Protein AF-A0A349HBA1-F1 (afdb_monomer_lite)

Secondary structure (DSSP, 8-state):
--S-B--SSS--EEEE-TTS-EEEEEE-GGGHHHHEEEEEETTEEEEEEEEGGGHHHH-----SHHHHHHH-SB-SSHHHHHHHHHHHHTTTTSPP--TTHHHHHHHHHHHHHHHHHHHHHT-GGGG-S------S---S---------

Foldseek 3Di:
DQPQAQDQFDWADWDADQFLHTPDGRHDVVCVVVQKDWDDDPVDPDTQIFGPVLDSPRGGDDAAQLRSLSRGPAYPQDVLRVLSVVLVVVVVNGRDDDPCCNVSSVVSVVVSVVRVVVVVVVDCCVVDPPDDDDDPDDDPDDDGDGRDD

Structure (mmCIF, N/CA/C/O backbone):
data_AF-A0A349HBA1-F1
#
_entry.id   AF-A0A349HBA1-F1
#
loop_
_atom_site.group_PDB
_atom_site.id
_atom_site.type_symbol
_atom_site.label_atom_id
_atom_site.label_alt_id
_atom_site.label_comp_id
_atom_site.label_asym_id
_atom_site.label_entity_id
_atom_site.label_seq_id
_atom_site.pdbx_PDB_ins_code
_atom_site.Cartn_x
_atom_site.Cartn_y
_atom_site.Cartn_z
_atom_site.occupancy
_atom_site.B_iso_or_equiv
_atom_site.auth_seq_id
_atom_site.auth_comp_id
_atom_site.auth_asym_id
_atom_site.auth_atom_id
_atom_site.pdbx_PDB_model_num
ATOM 1 N N . ARG A 1 1 ? 7.721 -8.511 -1.717 1.00 65.50 1 ARG A N 1
ATOM 2 C CA . ARG A 1 1 ? 8.862 -9.141 -0.987 1.00 65.50 1 ARG A CA 1
ATOM 3 C C . ARG A 1 1 ? 8.425 -9.551 0.431 1.00 65.50 1 ARG A C 1
ATOM 5 O O . ARG A 1 1 ? 7.335 -9.156 0.830 1.00 65.50 1 ARG A O 1
ATOM 12 N N . ALA A 1 2 ? 9.185 -10.394 1.145 1.00 78.62 2 ALA A N 1
ATOM 13 C CA . ALA A 1 2 ? 8.826 -10.921 2.482 1.00 78.62 2 ALA A CA 1
ATOM 14 C C . ALA A 1 2 ? 9.665 -10.322 3.634 1.00 78.62 2 ALA A C 1
ATOM 16 O O . ALA A 1 2 ? 9.675 -10.843 4.741 1.00 78.62 2 ALA A O 1
ATOM 17 N N . ASP A 1 3 ? 10.422 -9.267 3.343 1.00 91.50 3 ASP A N 1
ATOM 18 C CA . ASP A 1 3 ? 11.406 -8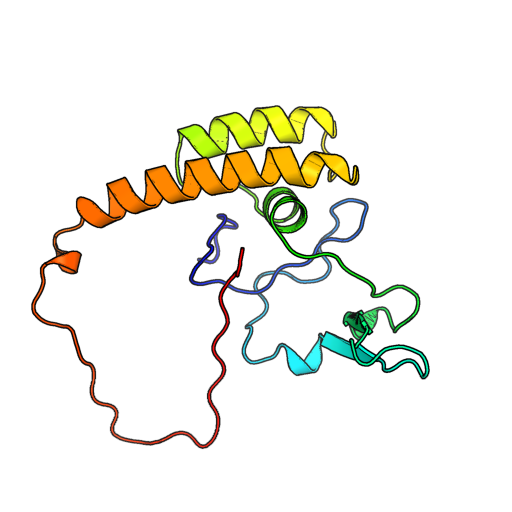.629 4.222 1.00 91.50 3 ASP A CA 1
ATOM 19 C C . ASP A 1 3 ? 10.873 -7.373 4.929 1.00 91.50 3 ASP A C 1
ATOM 21 O O . ASP A 1 3 ? 11.597 -6.773 5.714 1.00 91.50 3 ASP A O 1
ATOM 25 N N . GLY A 1 4 ? 9.623 -6.977 4.668 1.00 93.19 4 GLY A N 1
ATOM 26 C CA . GLY A 1 4 ? 9.005 -5.795 5.274 1.00 93.19 4 GLY A CA 1
ATOM 27 C C . GLY A 1 4 ? 9.295 -4.472 4.559 1.00 93.19 4 GLY A C 1
ATOM 28 O O . GLY A 1 4 ? 8.873 -3.420 5.047 1.00 93.19 4 GLY A O 1
ATOM 29 N N . ALA A 1 5 ? 9.974 -4.507 3.406 1.00 96.38 5 ALA A N 1
ATOM 30 C CA . ALA A 1 5 ? 10.190 -3.326 2.577 1.00 96.38 5 ALA A CA 1
ATOM 31 C C . ALA A 1 5 ? 8.860 -2.731 2.087 1.00 96.38 5 ALA A C 1
ATOM 33 O O . ALA A 1 5 ? 7.939 -3.470 1.724 1.00 96.38 5 ALA A O 1
ATOM 34 N N . LEU A 1 6 ? 8.782 -1.400 2.005 1.00 97.12 6 LEU A N 1
ATOM 35 C CA . LEU A 1 6 ? 7.731 -0.733 1.241 1.00 97.12 6 LEU A CA 1
ATOM 36 C C . LEU A 1 6 ? 7.814 -1.180 -0.226 1.00 97.12 6 LEU A C 1
ATOM 38 O O . LEU A 1 6 ? 8.854 -1.036 -0.866 1.00 97.12 6 LEU A O 1
ATOM 42 N N . ASP A 1 7 ? 6.711 -1.707 -0.749 1.00 95.81 7 ASP A N 1
ATOM 43 C CA . ASP A 1 7 ? 6.585 -2.118 -2.144 1.00 95.81 7 ASP A CA 1
ATOM 44 C C . ASP A 1 7 ? 5.204 -1.700 -2.653 1.00 95.81 7 ASP A C 1
ATOM 46 O O . ASP A 1 7 ? 4.178 -2.164 -2.152 1.00 95.81 7 ASP A O 1
ATOM 50 N N . LEU A 1 8 ? 5.184 -0.781 -3.621 1.00 96.69 8 LEU A N 1
ATOM 51 C CA . LEU A 1 8 ? 3.943 -0.249 -4.186 1.00 96.69 8 LEU A CA 1
ATOM 52 C C . LEU A 1 8 ? 3.349 -1.163 -5.270 1.00 96.69 8 LEU A C 1
ATOM 54 O O . LEU A 1 8 ? 2.186 -1.003 -5.641 1.00 96.69 8 LEU A O 1
ATOM 58 N N . TYR A 1 9 ? 4.134 -2.113 -5.789 1.00 96.38 9 TYR A N 1
ATOM 59 C CA . TYR A 1 9 ? 3.755 -2.951 -6.921 1.00 96.38 9 TYR A CA 1
ATOM 60 C C . TYR A 1 9 ? 3.345 -4.361 -6.493 1.00 96.38 9 TYR A C 1
ATOM 62 O O . TYR A 1 9 ? 2.316 -4.861 -6.951 1.00 96.38 9 TYR A O 1
ATOM 70 N N . HIS A 1 10 ? 4.128 -5.017 -5.628 1.00 94.69 10 HIS A N 1
ATOM 71 C CA . HIS A 1 10 ? 3.887 -6.415 -5.276 1.00 94.69 10 HIS A CA 1
ATOM 72 C C . HIS A 1 10 ? 4.305 -6.803 -3.848 1.00 94.69 10 HIS A C 1
ATOM 74 O O . HIS A 1 10 ? 5.477 -6.824 -3.468 1.00 94.69 10 HIS A O 1
ATOM 80 N N . GLY A 1 11 ? 3.346 -7.291 -3.064 1.00 94.06 11 GLY A N 1
ATOM 81 C CA . GLY A 1 11 ? 3.605 -7.780 -1.714 1.00 94.06 11 GLY A CA 1
ATOM 82 C C . GLY A 1 11 ? 2.407 -8.482 -1.094 1.00 94.06 11 GLY A C 1
ATOM 83 O O . GLY A 1 11 ? 1.332 -8.556 -1.684 1.00 94.06 11 GLY A O 1
ATOM 84 N N . GLY A 1 12 ? 2.610 -9.023 0.106 1.00 95.19 12 GLY A N 1
ATOM 85 C CA . GLY A 1 12 ? 1.505 -9.478 0.946 1.00 95.19 12 GLY A CA 1
ATOM 86 C C . GLY A 1 12 ? 0.901 -8.305 1.717 1.00 95.19 12 GLY A C 1
ATOM 87 O O . GLY A 1 12 ? 1.605 -7.357 2.051 1.00 95.19 12 GLY A O 1
A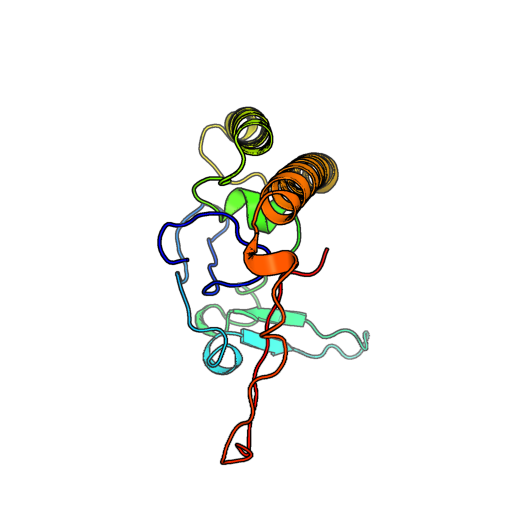TOM 88 N N . LEU A 1 13 ? -0.393 -8.381 2.022 1.00 96.50 13 LEU A N 1
ATOM 89 C CA . LEU A 1 13 ? -1.080 -7.358 2.806 1.00 96.50 13 LEU A CA 1
ATOM 90 C C . LEU A 1 13 ? -0.621 -7.424 4.267 1.00 96.50 13 LEU A C 1
ATOM 92 O O . LEU A 1 13 ? -0.552 -8.506 4.858 1.00 96.50 13 LEU A O 1
ATOM 96 N N . ARG A 1 14 ? -0.377 -6.256 4.860 1.00 97.56 14 ARG A N 1
ATOM 97 C CA . ARG A 1 14 ? -0.025 -6.078 6.272 1.00 97.56 14 ARG A CA 1
ATOM 98 C C . ARG A 1 14 ? -0.980 -5.079 6.915 1.00 97.56 14 ARG A C 1
ATOM 100 O O . ARG A 1 14 ? -1.339 -4.080 6.296 1.00 97.56 14 ARG A O 1
ATOM 107 N N . ALA A 1 15 ? -1.373 -5.339 8.157 1.00 97.75 15 ALA A N 1
ATOM 108 C CA . ALA A 1 15 ? -2.108 -4.385 8.976 1.00 97.75 15 ALA A CA 1
ATOM 109 C C . ALA A 1 15 ? -1.579 -4.393 10.408 1.00 97.75 15 ALA A C 1
ATOM 111 O O . ALA A 1 15 ? -1.441 -5.455 11.021 1.00 97.75 15 ALA A O 1
ATOM 112 N N . LYS A 1 16 ? -1.342 -3.199 10.948 1.00 97.31 16 LYS A N 1
ATOM 113 C CA . LYS A 1 16 ? -1.064 -2.946 12.362 1.00 97.31 16 LYS A CA 1
ATOM 114 C C . LYS A 1 16 ? -2.274 -2.279 13.026 1.00 97.31 16 LYS A C 1
ATOM 116 O O . LYS A 1 16 ? -3.082 -1.631 12.358 1.00 97.31 16 LYS A O 1
ATOM 121 N N . ASN A 1 17 ? -2.415 -2.466 14.333 1.00 96.00 17 ASN A N 1
ATOM 122 C CA . ASN A 1 17 ? -3.357 -1.715 15.156 1.00 96.00 17 ASN A CA 1
ATOM 123 C C . ASN A 1 17 ? -2.820 -0.296 15.442 1.00 96.00 17 ASN A C 1
ATOM 125 O O . ASN A 1 17 ? -1.742 0.082 14.983 1.00 96.00 17 ASN A O 1
ATOM 129 N N . GLU A 1 18 ? -3.578 0.493 16.199 1.00 94.00 18 GLU A N 1
ATOM 130 C CA . GLU A 1 18 ? -3.224 1.878 16.545 1.00 94.00 18 GLU A CA 1
ATOM 131 C C . GLU A 1 18 ? -1.995 2.002 17.478 1.00 94.00 18 GLU A C 1
ATOM 133 O O . GLU A 1 18 ? -1.476 3.091 17.650 1.00 94.00 18 GLU A O 1
ATOM 138 N N . GLN A 1 19 ? -1.503 0.903 18.061 1.00 93.69 19 GLN A N 1
ATOM 139 C CA . GLN A 1 19 ? -0.260 0.848 18.851 1.00 93.69 19 GLN A CA 1
ATOM 140 C C . GLN A 1 19 ? 0.870 0.112 18.105 1.00 93.69 19 GLN A C 1
ATOM 142 O O . GLN A 1 19 ? 1.784 -0.446 18.706 1.00 93.69 19 GLN A O 1
ATOM 147 N N . GLY A 1 20 ? 0.758 -0.037 16.781 1.00 94.25 20 GLY A N 1
ATOM 148 C CA . GLY A 1 20 ? 1.778 -0.694 15.957 1.00 94.25 20 GLY A CA 1
ATOM 149 C C . GLY A 1 20 ? 1.817 -2.227 16.051 1.00 94.25 20 GLY A C 1
ATOM 150 O O . GLY A 1 20 ? 2.610 -2.866 15.359 1.00 94.25 20 GLY A O 1
ATOM 151 N N . GLY A 1 21 ? 0.942 -2.849 16.843 1.00 96.31 21 GLY A N 1
ATOM 152 C CA . GLY A 1 21 ? 0.823 -4.300 16.963 1.00 96.31 21 GLY A CA 1
ATOM 153 C C . GLY A 1 21 ? 0.269 -4.941 15.690 1.00 96.31 21 GLY A C 1
ATOM 154 O O . GLY A 1 21 ? -0.777 -4.540 15.185 1.00 96.31 21 GLY A O 1
ATOM 155 N N . ILE A 1 22 ? 0.952 -5.964 15.175 1.00 96.62 22 ILE A N 1
ATOM 156 C CA . ILE A 1 22 ? 0.565 -6.663 13.942 1.00 96.62 22 ILE A CA 1
ATOM 157 C C . ILE A 1 22 ? -0.769 -7.404 14.132 1.00 96.62 22 ILE A C 1
ATOM 159 O O . ILE A 1 22 ? -0.908 -8.240 15.022 1.00 96.62 22 ILE A O 1
ATOM 163 N N . ILE A 1 23 ? -1.735 -7.132 13.252 1.00 97.31 23 ILE A N 1
ATOM 164 C CA . ILE A 1 23 ? -3.013 -7.856 13.149 1.00 97.31 23 ILE A CA 1
ATOM 165 C C . ILE A 1 23 ? -2.859 -9.034 12.183 1.00 97.31 23 ILE A C 1
ATOM 167 O O . ILE A 1 23 ? -3.269 -10.156 12.477 1.00 97.31 23 ILE A O 1
ATOM 171 N N . PHE A 1 24 ? -2.265 -8.773 11.021 1.00 96.94 24 PHE A N 1
ATOM 172 C CA . PHE A 1 24 ? -1.814 -9.783 10.072 1.00 96.94 24 PHE A CA 1
ATOM 173 C C . PHE A 1 24 ? -0.620 -9.244 9.291 1.00 96.94 24 PHE A C 1
ATOM 175 O O . PHE A 1 24 ? -0.487 -8.034 9.092 1.00 96.94 24 PHE A O 1
ATOM 182 N N . ASP A 1 25 ? 0.228 -10.157 8.834 1.00 96.38 25 ASP A N 1
ATOM 183 C CA . ASP A 1 25 ? 1.424 -9.836 8.073 1.00 96.38 25 ASP A CA 1
ATOM 184 C C . ASP A 1 25 ? 1.607 -10.816 6.915 1.00 96.38 25 ASP A C 1
ATOM 186 O O . ASP A 1 25 ? 1.286 -12.000 7.040 1.00 96.38 25 ASP A O 1
ATOM 190 N N . HIS A 1 26 ? 2.082 -10.296 5.785 1.00 94.62 26 HIS A N 1
ATOM 191 C CA . HIS A 1 26 ? 2.273 -11.023 4.534 1.00 94.62 26 HIS A CA 1
ATOM 192 C C . HIS A 1 26 ? 1.065 -11.873 4.123 1.00 94.62 26 HIS A C 1
ATOM 194 O O . HIS A 1 26 ? 1.203 -12.967 3.567 1.00 94.62 26 HIS A O 1
ATOM 200 N N . LEU A 1 27 ? -0.145 -11.366 4.367 1.00 95.69 27 LEU A N 1
ATOM 201 C CA . LEU A 1 27 ? -1.350 -12.037 3.921 1.00 95.69 27 LEU A CA 1
ATOM 202 C C . LEU A 1 27 ? -1.374 -12.061 2.391 1.00 95.69 27 LEU A C 1
ATOM 204 O O . LEU A 1 27 ? -1.329 -11.022 1.734 1.00 95.69 27 LEU A O 1
ATOM 208 N N . ASP A 1 28 ? -1.534 -13.254 1.830 1.00 95.69 28 ASP A N 1
ATOM 209 C CA . ASP A 1 28 ? -1.792 -13.429 0.406 1.00 95.69 28 ASP A CA 1
ATOM 210 C C . ASP A 1 28 ? -3.058 -12.662 -0.005 1.00 95.69 28 ASP A C 1
ATOM 212 O O . ASP A 1 28 ? -4.173 -13.008 0.404 1.00 95.69 28 ASP A O 1
ATOM 216 N N . TYR A 1 29 ? -2.890 -11.630 -0.834 1.00 94.56 29 TYR A N 1
ATOM 217 C CA . TYR A 1 29 ? -3.975 -10.760 -1.282 1.00 94.56 29 TYR A CA 1
ATOM 218 C C . TYR A 1 29 ? -5.081 -11.518 -2.022 1.00 94.56 29 TYR A C 1
ATOM 220 O O . TYR A 1 29 ? -6.232 -11.084 -2.016 1.00 94.56 29 TYR A O 1
ATOM 228 N N . ARG A 1 30 ? -4.802 -12.704 -2.581 1.00 95.31 30 ARG A N 1
ATOM 229 C CA . ARG A 1 30 ? -5.830 -13.569 -3.190 1.00 95.31 30 ARG A CA 1
ATOM 230 C C . ARG A 1 30 ? -6.873 -14.039 -2.175 1.00 95.31 30 ARG A C 1
ATOM 232 O O . ARG A 1 30 ? -7.958 -14.475 -2.539 1.00 95.31 30 ARG A O 1
ATOM 239 N N . ARG A 1 31 ? -6.565 -13.933 -0.882 1.00 95.75 31 ARG A N 1
ATOM 240 C CA . ARG A 1 31 ? -7.438 -14.312 0.231 1.00 95.75 31 ARG A CA 1
ATOM 241 C C . ARG A 1 31 ? -8.077 -13.108 0.923 1.00 95.75 31 ARG A C 1
ATOM 243 O O . ARG A 1 31 ? -8.682 -13.292 1.979 1.00 95.75 31 ARG A O 1
ATOM 250 N N . TYR A 1 32 ? -8.000 -11.901 0.349 1.00 96.75 32 TYR A N 1
ATOM 251 C CA . TYR A 1 32 ? -8.504 -10.676 0.988 1.00 96.75 32 TYR A CA 1
ATOM 252 C C . TYR A 1 32 ? -9.975 -10.794 1.433 1.00 96.75 32 TYR A C 1
ATOM 254 O O . TYR A 1 32 ? -10.330 -10.336 2.513 1.00 96.75 32 TYR A O 1
ATOM 262 N N . ALA A 1 33 ? -10.827 -11.486 0.668 1.00 95.62 33 ALA A N 1
ATOM 263 C CA . ALA A 1 33 ? -12.247 -11.657 0.992 1.00 95.62 33 ALA A CA 1
ATOM 264 C C . ALA A 1 33 ? -12.508 -12.451 2.295 1.00 95.62 33 ALA A C 1
ATOM 266 O O . ALA A 1 33 ? -13.628 -12.452 2.812 1.00 95.62 33 ALA A O 1
ATOM 267 N N . GLN A 1 34 ? -11.495 -13.145 2.828 1.00 95.81 34 GLN A N 1
ATOM 268 C CA . GLN A 1 34 ? -11.567 -13.868 4.105 1.00 95.81 34 GLN A CA 1
ATOM 269 C C . GLN A 1 34 ? -11.333 -12.937 5.307 1.00 95.81 34 GLN A C 1
ATOM 271 O O . GLN A 1 34 ? -11.849 -13.195 6.397 1.00 95.81 34 GLN A O 1
ATOM 276 N N . VAL A 1 35 ? -10.575 -11.855 5.108 1.00 97.31 35 VAL A N 1
ATOM 277 C CA . VAL A 1 35 ? -10.130 -10.936 6.169 1.00 97.31 35 VAL A CA 1
ATOM 278 C C . VAL A 1 35 ? -10.767 -9.555 6.094 1.00 97.31 35 VAL A C 1
ATOM 280 O O . VAL A 1 35 ? -10.884 -8.907 7.126 1.00 97.31 35 VAL A O 1
ATOM 283 N N . LEU A 1 36 ? -11.203 -9.108 4.917 1.00 98.00 36 LEU A N 1
ATOM 284 C CA . LEU A 1 36 ? -11.842 -7.815 4.710 1.00 98.00 36 LEU A CA 1
ATOM 285 C C . LEU A 1 36 ? -13.312 -8.023 4.363 1.00 98.00 36 LEU A C 1
ATOM 287 O O . LEU A 1 36 ? -13.674 -8.883 3.556 1.00 98.00 36 LEU A O 1
ATOM 291 N N . ARG A 1 37 ? -14.168 -7.220 4.984 1.00 98.06 37 ARG A N 1
ATOM 292 C CA . ARG A 1 37 ? -15.605 -7.161 4.711 1.00 98.06 37 ARG A CA 1
ATOM 293 C C . ARG A 1 37 ? -16.015 -5.718 4.506 1.00 98.06 37 ARG A C 1
ATOM 295 O O . ARG A 1 37 ? -15.328 -4.805 4.943 1.00 98.06 37 ARG A O 1
ATOM 302 N N . GLU A 1 38 ? -17.152 -5.519 3.857 1.00 98.00 38 GLU A N 1
ATOM 303 C CA . GLU A 1 38 ? -17.679 -4.191 3.570 1.00 98.00 38 GLU A CA 1
ATOM 304 C C . GLU A 1 38 ? -19.084 -4.046 4.145 1.00 98.00 38 GLU A C 1
ATOM 306 O O . GLU A 1 38 ? -19.951 -4.892 3.917 1.00 98.00 38 GLU A O 1
ATOM 311 N N . GLN A 1 39 ? -19.321 -2.959 4.874 1.00 96.88 39 GLN A N 1
ATOM 312 C CA . GLN A 1 39 ? -20.641 -2.594 5.372 1.00 96.88 39 GLN A CA 1
ATOM 313 C C . GLN A 1 39 ? -21.265 -1.501 4.494 1.00 96.88 39 GLN A C 1
ATOM 315 O O . GLN A 1 39 ? -20.574 -0.618 3.989 1.00 96.88 39 GLN A O 1
ATOM 320 N N . VAL A 1 40 ? -22.589 -1.539 4.335 1.00 97.56 40 VAL A N 1
ATOM 321 C CA . VAL A 1 40 ? -23.369 -0.497 3.648 1.00 97.56 40 VAL A CA 1
ATOM 322 C C . VAL A 1 40 ? -24.099 0.355 4.682 1.00 97.56 40 VAL A C 1
ATOM 324 O O . VAL A 1 40 ? -24.553 -0.152 5.711 1.00 97.56 40 VAL A O 1
ATOM 327 N N . LYS A 1 41 ? -24.226 1.655 4.407 1.00 95.31 41 LYS A N 1
ATOM 328 C CA . LYS A 1 41 ? -25.025 2.593 5.202 1.00 95.31 41 LYS A CA 1
ATOM 329 C C . LYS A 1 41 ? -26.096 3.228 4.310 1.00 95.31 41 LYS A C 1
ATOM 331 O O . LYS A 1 41 ? -25.819 3.492 3.146 1.00 95.31 41 LYS A O 1
ATOM 336 N N . PRO A 1 42 ? -27.303 3.514 4.830 1.00 97.94 42 PRO A N 1
ATOM 337 C CA . PRO A 1 42 ? -28.415 4.011 4.011 1.00 97.94 42 PRO A CA 1
ATOM 338 C C . PRO A 1 42 ? -28.192 5.421 3.439 1.00 97.94 42 PRO A C 1
ATOM 340 O O . PRO A 1 42 ? -28.946 5.856 2.578 1.00 97.94 42 PRO A O 1
ATOM 343 N N . TRP A 1 43 ? -27.179 6.142 3.923 1.00 97.50 43 TRP A N 1
ATOM 344 C CA . TRP A 1 43 ? -26.899 7.540 3.589 1.00 97.50 43 TRP A CA 1
ATOM 345 C C . TRP A 1 43 ? -25.671 7.735 2.685 1.00 97.50 43 TRP A C 1
ATOM 347 O O . TRP A 1 43 ? -25.305 8.872 2.402 1.00 97.50 43 TRP A O 1
ATOM 357 N N . SER A 1 44 ? -25.016 6.661 2.232 1.00 98.06 44 SER A N 1
ATOM 358 C CA . SER A 1 44 ? -23.853 6.750 1.342 1.00 98.06 44 SER A CA 1
ATOM 359 C C . SER A 1 44 ? -23.791 5.560 0.392 1.00 98.06 44 SER A C 1
ATOM 361 O O . SER A 1 44 ? -23.977 4.417 0.805 1.00 98.06 44 SER A O 1
ATOM 363 N N . TYR A 1 45 ? -23.466 5.825 -0.874 1.00 98.06 45 TYR A N 1
ATOM 364 C CA . TYR A 1 45 ? -23.108 4.768 -1.822 1.00 98.06 45 TYR A CA 1
ATOM 365 C C . TYR A 1 45 ? -21.714 4.192 -1.560 1.00 98.06 45 TYR A C 1
ATOM 367 O O . TYR A 1 45 ? -21.451 3.042 -1.910 1.00 98.06 45 TYR A O 1
ATOM 375 N N . MET A 1 46 ? -20.823 4.971 -0.940 1.00 98.12 46 MET A N 1
ATOM 376 C CA . MET A 1 46 ? -19.512 4.479 -0.536 1.00 98.12 46 MET A CA 1
ATOM 377 C C . MET A 1 46 ? -19.682 3.491 0.618 1.00 98.12 46 MET A C 1
ATOM 379 O O . MET A 1 46 ? -20.330 3.797 1.621 1.00 98.12 46 MET A O 1
ATOM 383 N N . LYS A 1 47 ? -19.103 2.302 0.455 1.00 98.00 47 LYS A N 1
ATOM 384 C CA . LYS A 1 47 ? -19.078 1.265 1.486 1.00 98.00 47 LYS A CA 1
ATOM 385 C C . LYS A 1 47 ? -18.089 1.620 2.599 1.00 98.00 47 LYS A C 1
ATOM 387 O O . LYS A 1 47 ? -17.236 2.488 2.446 1.00 98.00 47 LYS A O 1
ATOM 392 N N . PHE A 1 48 ? -18.200 0.900 3.708 1.00 97.94 48 PHE A N 1
ATOM 393 C CA . PHE A 1 48 ? -17.374 1.053 4.901 1.00 97.94 48 PHE A CA 1
ATOM 394 C C . PHE A 1 48 ? -16.631 -0.264 5.139 1.00 97.94 48 PHE A C 1
ATOM 396 O O . PHE A 1 48 ? -17.204 -1.182 5.739 1.00 97.94 48 PHE A O 1
ATOM 403 N N . PRO A 1 49 ? -15.416 -0.422 4.585 1.00 98.00 49 PRO A N 1
ATOM 404 C CA . PRO A 1 49 ? -14.641 -1.638 4.754 1.00 98.00 49 PRO A CA 1
ATOM 405 C C . PRO A 1 49 ? -14.102 -1.766 6.182 1.00 98.00 49 PRO A C 1
ATOM 407 O O . PRO A 1 49 ? -13.823 -0.772 6.852 1.00 98.00 49 PRO A O 1
ATOM 410 N N . PHE A 1 50 ? -13.959 -3.003 6.650 1.00 98.25 50 PHE A N 1
ATOM 411 C CA . PHE A 1 50 ? -13.428 -3.319 7.971 1.00 98.25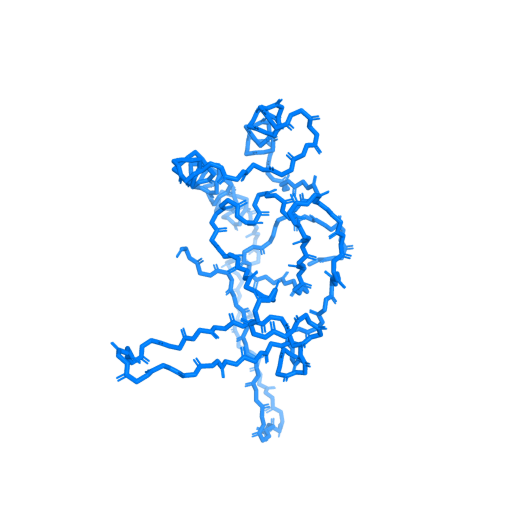 50 PHE A CA 1
ATOM 412 C C . PHE A 1 50 ? -12.715 -4.678 7.995 1.00 98.25 50 PHE A C 1
ATOM 414 O O . PHE A 1 50 ? -12.988 -5.567 7.181 1.00 98.25 50 PHE A O 1
ATOM 421 N N . ILE A 1 51 ? -11.819 -4.847 8.966 1.00 98.31 51 ILE A N 1
ATOM 422 C CA . ILE A 1 51 ? -11.156 -6.114 9.277 1.00 98.31 51 ILE A CA 1
ATOM 423 C C . ILE A 1 51 ? -12.167 -7.051 9.945 1.00 98.31 51 ILE A C 1
ATOM 425 O O . ILE A 1 51 ? -12.661 -6.794 11.043 1.00 98.31 51 ILE A O 1
ATOM 429 N N . ASN A 1 52 ? -12.456 -8.168 9.282 1.00 97.50 52 ASN A N 1
ATOM 430 C CA . ASN A 1 52 ? -13.511 -9.116 9.633 1.00 97.50 52 ASN A CA 1
ATOM 431 C C . ASN A 1 52 ? -13.390 -9.649 11.069 1.00 97.50 52 ASN A C 1
ATOM 433 O O . ASN A 1 52 ? -14.389 -9.730 11.776 1.00 97.50 52 ASN A O 1
ATOM 437 N N . SER A 1 53 ? -12.173 -9.975 11.519 1.00 96.75 53 SER A N 1
ATOM 438 C CA . SER A 1 53 ? -11.921 -10.506 12.869 1.00 96.75 53 SER A CA 1
ATOM 439 C C . SER A 1 53 ? -12.192 -9.501 13.994 1.00 96.75 53 SER A C 1
ATOM 441 O O . SER A 1 53 ? -12.401 -9.917 15.130 1.00 96.75 53 SER A O 1
ATOM 443 N N . LEU A 1 54 ? -12.210 -8.199 13.691 1.00 97.56 54 LEU A N 1
ATOM 444 C CA . LEU A 1 54 ? -12.458 -7.118 14.653 1.00 97.56 54 LEU A CA 1
ATOM 445 C C . LEU A 1 54 ? -13.904 -6.596 14.604 1.00 97.56 54 LEU A C 1
ATOM 447 O O . LEU A 1 54 ? -14.337 -5.872 15.501 1.00 97.56 54 LEU A O 1
ATOM 451 N N . GLY A 1 55 ? -14.663 -6.979 13.574 1.00 97.31 55 GLY A N 1
ATOM 452 C CA . GLY A 1 55 ? -16.043 -6.551 13.370 1.00 97.31 55 GLY A CA 1
ATOM 453 C C . GLY A 1 55 ? -16.184 -5.094 12.900 1.00 97.31 55 GLY A C 1
ATOM 454 O O . GLY A 1 55 ? -15.211 -4.342 12.844 1.00 97.31 55 GLY A O 1
ATOM 455 N N . PRO A 1 56 ? -17.408 -4.671 12.546 1.00 96.06 56 PRO A N 1
ATOM 456 C CA . PRO A 1 56 ? -17.658 -3.376 11.916 1.00 96.06 56 PRO A CA 1
ATOM 457 C C . PRO A 1 56 ? -17.498 -2.171 12.848 1.00 96.06 56 PRO A C 1
ATOM 459 O O . PRO A 1 56 ? -17.475 -1.060 12.340 1.00 96.06 56 PRO A O 1
ATOM 462 N N . ASP A 1 57 ? -17.398 -2.360 14.166 1.00 95.12 57 ASP A N 1
ATOM 463 C CA . ASP A 1 57 ? -17.276 -1.247 15.123 1.00 95.12 57 ASP A CA 1
ATOM 464 C C . ASP A 1 57 ? -15.818 -0.942 15.498 1.00 95.12 57 ASP A C 1
ATOM 466 O O . ASP A 1 57 ? -15.492 0.191 15.839 1.00 95.12 57 ASP A O 1
ATOM 470 N N . LYS A 1 58 ? -14.935 -1.949 15.446 1.00 96.31 58 LYS A N 1
ATOM 471 C CA . LYS A 1 58 ? -13.517 -1.835 15.844 1.00 96.31 58 LYS A CA 1
ATOM 472 C C . LYS A 1 58 ? -12.536 -2.147 14.718 1.00 96.31 58 LYS A C 1
ATOM 474 O O . LYS A 1 58 ? -11.346 -1.906 14.861 1.00 96.31 58 LYS A O 1
ATOM 479 N N . GLY A 1 59 ? -13.017 -2.713 13.616 1.00 97.25 59 GLY A N 1
ATOM 480 C CA . GLY A 1 59 ? -12.195 -3.134 12.487 1.00 97.25 59 GLY A CA 1
ATOM 481 C C . GLY A 1 59 ? -11.980 -2.062 11.431 1.00 97.25 59 GLY A C 1
ATOM 482 O O . GLY A 1 59 ? -11.541 -2.408 10.337 1.00 97.25 59 GLY A O 1
ATOM 483 N N . TRP A 1 60 ? -12.325 -0.801 11.694 1.00 96.62 60 TRP A N 1
ATOM 484 C CA . TRP A 1 60 ? -12.014 0.279 10.759 1.00 96.62 60 TRP A CA 1
ATOM 485 C C . TRP A 1 60 ? -10.504 0.423 10.635 1.00 96.62 60 TRP A C 1
ATOM 487 O O . TRP A 1 60 ? -9.767 0.299 11.609 1.00 96.62 60 TRP A O 1
ATOM 497 N N . TYR A 1 61 ? -10.050 0.681 9.419 1.00 97.44 61 TYR A N 1
ATOM 498 C CA . TYR A 1 61 ? -8.642 0.852 9.119 1.00 97.44 61 TYR A CA 1
ATOM 499 C C . TYR A 1 61 ? -8.469 2.002 8.136 1.00 97.44 61 TYR A C 1
ATOM 501 O O . TYR A 1 61 ? -9.422 2.473 7.512 1.00 97.44 61 TYR A O 1
ATOM 509 N N . ARG A 1 62 ? -7.226 2.451 8.005 1.00 97.00 62 ARG A N 1
ATOM 510 C CA . ARG A 1 62 ? -6.825 3.476 7.047 1.00 97.00 62 ARG A CA 1
ATOM 511 C C . ARG A 1 62 ? -5.861 2.896 6.024 1.00 97.00 62 ARG A C 1
ATOM 513 O O . ARG A 1 62 ? -5.111 1.973 6.325 1.00 97.00 62 ARG A O 1
ATOM 520 N N . VAL A 1 63 ? -5.883 3.482 4.835 1.00 97.94 63 VAL A N 1
ATOM 521 C CA . VAL A 1 63 ? -4.956 3.204 3.732 1.00 97.94 63 VAL A CA 1
ATOM 522 C C . VAL A 1 63 ? -4.301 4.509 3.273 1.00 97.94 63 VAL A C 1
ATOM 524 O O . VAL A 1 63 ? -4.571 5.580 3.834 1.00 97.94 63 VAL A O 1
ATOM 527 N N . GLY A 1 64 ? -3.448 4.417 2.256 1.00 97.81 64 GLY A N 1
ATOM 528 C CA . GLY A 1 64 ? -2.727 5.546 1.679 1.00 97.81 64 GLY A CA 1
ATOM 529 C C . GLY A 1 64 ? -1.359 5.781 2.330 1.00 97.81 64 GLY A C 1
ATOM 530 O O . GLY A 1 64 ? -0.926 4.973 3.157 1.00 97.81 64 GLY A O 1
ATOM 531 N N . PRO A 1 65 ? -0.695 6.902 1.995 1.00 98.12 65 PRO A N 1
ATOM 532 C CA . PRO A 1 65 ? 0.728 7.096 2.269 1.00 98.12 65 PRO A CA 1
ATOM 533 C C . PRO A 1 65 ? 1.116 6.910 3.735 1.00 98.12 65 PRO A C 1
ATOM 535 O O . PRO A 1 65 ? 2.021 6.151 4.059 1.00 98.12 65 PRO A O 1
ATOM 538 N N . LEU A 1 66 ? 0.377 7.543 4.651 1.00 97.81 66 LEU A N 1
ATOM 539 C CA . LEU A 1 66 ? 0.677 7.457 6.080 1.00 97.81 66 LEU A CA 1
ATOM 540 C C . LEU A 1 66 ? 0.573 6.020 6.603 1.00 97.81 66 LEU A C 1
ATOM 542 O O . LEU A 1 66 ? 1.450 5.552 7.318 1.00 97.81 66 LEU A O 1
ATOM 546 N N . ALA A 1 67 ? -0.468 5.295 6.185 1.00 97.75 67 ALA A N 1
ATOM 547 C CA . ALA A 1 67 ? -0.659 3.910 6.588 1.00 97.75 67 ALA A CA 1
ATOM 548 C C . ALA A 1 67 ? 0.464 3.003 6.064 1.00 97.75 67 ALA A C 1
ATOM 550 O O . ALA A 1 67 ? 0.898 2.104 6.778 1.00 97.75 67 ALA A O 1
ATOM 551 N N . ARG A 1 68 ? 0.938 3.220 4.833 1.00 97.81 68 ARG A N 1
ATOM 552 C CA . ARG A 1 68 ? 2.043 2.444 4.258 1.00 97.81 68 ARG A CA 1
ATOM 553 C C . ARG A 1 68 ? 3.362 2.715 4.978 1.00 97.81 68 ARG A C 1
ATOM 555 O O . ARG A 1 68 ? 4.046 1.760 5.337 1.00 97.81 68 ARG A O 1
ATOM 562 N N . ILE A 1 69 ? 3.657 3.982 5.272 1.00 97.38 69 ILE A N 1
ATOM 563 C CA . ILE A 1 69 ? 4.849 4.386 6.028 1.00 97.38 69 ILE A CA 1
ATOM 564 C C . ILE A 1 69 ? 4.865 3.784 7.441 1.00 97.38 69 ILE A C 1
ATOM 566 O O . ILE A 1 69 ? 5.882 3.216 7.831 1.00 97.38 69 ILE A O 1
ATOM 570 N N . ASP A 1 70 ? 3.743 3.808 8.170 1.00 96.81 70 ASP A N 1
ATOM 571 C CA . ASP A 1 70 ? 3.655 3.182 9.502 1.00 96.81 70 ASP A CA 1
ATOM 572 C C . ASP A 1 70 ? 3.782 1.642 9.456 1.00 96.81 70 ASP A C 1
ATOM 574 O O . ASP A 1 70 ? 4.235 0.994 10.409 1.00 96.81 70 ASP A O 1
ATOM 578 N N . ASN A 1 71 ? 3.328 1.013 8.366 1.00 96.94 71 ASN A N 1
ATOM 579 C CA . ASN A 1 71 ? 3.316 -0.445 8.238 1.00 96.94 71 ASN A CA 1
ATOM 580 C C . ASN A 1 71 ? 4.657 -1.031 7.782 1.00 96.94 71 ASN A C 1
ATOM 582 O O . ASN A 1 71 ? 4.997 -2.135 8.225 1.00 96.94 71 ASN A O 1
ATOM 586 N N . CYS A 1 72 ? 5.388 -0.337 6.906 1.00 96.81 72 CYS A N 1
ATOM 587 C CA . CYS A 1 72 ? 6.668 -0.814 6.389 1.00 96.81 72 CYS A CA 1
ATOM 588 C C . CYS A 1 72 ? 7.760 -0.792 7.466 1.00 96.81 72 CYS A C 1
ATOM 590 O O . CYS A 1 72 ? 7.753 0.045 8.371 1.00 96.81 72 CYS A O 1
ATOM 592 N N . ASP A 1 73 ? 8.704 -1.721 7.362 1.00 96.25 73 ASP A N 1
ATOM 593 C CA . ASP A 1 73 ? 9.849 -1.777 8.273 1.00 96.25 73 ASP A CA 1
ATOM 594 C C . ASP A 1 73 ? 10.977 -0.858 7.777 1.00 96.25 73 ASP A C 1
ATOM 596 O O . ASP A 1 73 ? 11.677 -0.235 8.581 1.00 96.25 73 ASP A O 1
ATOM 600 N N . PHE A 1 74 ? 11.105 -0.722 6.453 1.00 97.38 74 PHE A N 1
ATOM 601 C CA . PHE A 1 74 ? 12.033 0.179 5.770 1.00 97.38 74 PHE A CA 1
ATOM 602 C C . PHE A 1 74 ? 11.583 0.474 4.330 1.00 97.38 74 PHE A C 1
ATOM 604 O O . PHE A 1 74 ? 10.743 -0.228 3.763 1.00 97.38 74 PHE A O 1
ATOM 611 N N . ILE A 1 75 ? 12.179 1.493 3.720 1.00 98.19 75 ILE A N 1
ATOM 612 C CA . ILE A 1 75 ? 12.097 1.802 2.292 1.00 98.19 75 ILE A CA 1
ATOM 613 C C . ILE A 1 75 ? 13.415 1.396 1.630 1.00 98.19 75 ILE A C 1
ATOM 615 O O . ILE A 1 75 ? 14.496 1.629 2.162 1.00 98.19 75 ILE A O 1
ATOM 619 N N . ALA A 1 76 ? 13.337 0.737 0.473 1.00 96.44 76 ALA A N 1
ATOM 620 C CA . ALA A 1 76 ? 14.526 0.208 -0.196 1.00 96.44 76 ALA A CA 1
ATOM 621 C C . ALA A 1 76 ? 15.425 1.302 -0.800 1.00 96.44 76 ALA A C 1
ATOM 623 O O . ALA A 1 76 ? 16.620 1.077 -0.979 1.00 96.44 76 ALA A O 1
ATOM 624 N N . THR A 1 77 ? 14.859 2.467 -1.124 1.00 97.94 77 THR A N 1
ATOM 625 C CA . THR A 1 77 ? 15.608 3.579 -1.709 1.00 97.94 77 THR A CA 1
ATOM 626 C C . THR A 1 77 ? 16.194 4.474 -0.608 1.00 97.94 77 THR A C 1
ATOM 628 O O . THR A 1 77 ? 15.504 4.785 0.368 1.00 97.94 77 THR A O 1
ATOM 631 N N . PRO A 1 78 ? 17.480 4.851 -0.712 1.00 98.06 78 PRO A N 1
ATOM 632 C CA . PRO A 1 78 ? 18.237 5.376 0.420 1.00 98.06 78 PRO A CA 1
ATOM 633 C C . PRO A 1 78 ? 17.764 6.749 0.907 1.00 98.06 78 PRO A C 1
ATOM 635 O O . PRO A 1 78 ? 17.713 6.950 2.119 1.00 98.06 78 PRO A O 1
ATOM 638 N N . LEU A 1 79 ? 17.407 7.676 0.009 1.00 98.62 79 LEU A N 1
ATOM 639 C CA . LEU A 1 79 ? 16.993 9.022 0.421 1.00 98.62 79 LEU A CA 1
ATOM 640 C C . LEU A 1 79 ? 15.603 8.991 1.061 1.00 98.62 79 LEU A C 1
ATOM 642 O O . LEU A 1 79 ? 15.385 9.587 2.111 1.00 98.62 79 LEU A O 1
ATOM 646 N N . ALA A 1 80 ? 14.665 8.245 0.475 1.00 98.62 80 ALA A N 1
ATOM 647 C CA . ALA A 1 80 ? 13.340 8.082 1.066 1.00 98.62 80 ALA A CA 1
ATOM 648 C C . ALA A 1 80 ? 13.381 7.375 2.430 1.00 98.62 80 ALA A C 1
ATOM 650 O O . ALA A 1 80 ? 12.584 7.700 3.308 1.00 98.62 80 ALA A O 1
ATOM 651 N N . GLU A 1 81 ? 14.304 6.432 2.638 1.00 98.50 81 GLU A N 1
ATOM 652 C CA . GLU A 1 81 ? 14.478 5.784 3.941 1.00 98.50 81 GLU A CA 1
ATOM 653 C C . GLU A 1 81 ? 15.049 6.727 5.005 1.00 98.50 81 GLU A C 1
ATOM 655 O O . GLU A 1 81 ? 14.666 6.629 6.172 1.00 98.50 81 GLU A O 1
ATOM 660 N N . GLU A 1 82 ? 15.946 7.640 4.629 1.00 98.44 82 GLU A N 1
ATOM 661 C CA . GLU A 1 82 ? 16.437 8.692 5.524 1.00 98.44 82 GLU A CA 1
ATOM 662 C C . GLU A 1 82 ? 15.280 9.584 5.998 1.00 98.44 82 GLU A C 1
ATOM 664 O O . GLU A 1 82 ? 15.041 9.697 7.203 1.00 98.44 82 GLU A O 1
ATOM 669 N N . GLU A 1 83 ? 14.482 10.093 5.058 1.00 98.19 83 GLU A N 1
ATOM 670 C CA . GLU A 1 83 ? 13.300 10.914 5.347 1.00 98.19 83 GLU A CA 1
ATOM 671 C C . GLU A 1 83 ? 12.245 10.155 6.165 1.00 98.19 83 GLU A C 1
ATOM 673 O O . GLU A 1 83 ? 11.614 10.711 7.067 1.00 98.19 83 GLU A O 1
ATOM 678 N N . ARG A 1 84 ? 12.059 8.854 5.900 1.00 97.69 84 ARG A N 1
ATOM 679 C CA . ARG A 1 84 ? 11.161 8.013 6.700 1.00 97.69 84 ARG A CA 1
ATOM 680 C C . ARG A 1 84 ? 11.626 7.924 8.145 1.00 97.69 84 ARG A C 1
ATOM 682 O O . ARG A 1 84 ? 10.795 8.027 9.042 1.00 97.69 84 ARG A O 1
ATOM 689 N N . LYS A 1 85 ? 12.920 7.719 8.396 1.00 97.12 85 LYS A N 1
ATOM 690 C CA . LYS A 1 85 ? 13.450 7.639 9.766 1.00 97.12 85 LYS A CA 1
ATOM 691 C C . LYS A 1 85 ? 13.259 8.952 10.515 1.00 97.12 85 LYS A C 1
ATOM 693 O O . LYS A 1 85 ? 12.859 8.912 11.677 1.00 97.12 85 LYS A O 1
ATOM 698 N N . GLU A 1 86 ? 13.494 10.088 9.858 1.00 96.88 86 GLU A N 1
ATOM 699 C CA . GLU A 1 86 ? 13.229 11.407 10.441 1.00 96.88 86 GLU A CA 1
ATOM 700 C C . GLU A 1 86 ? 11.740 11.586 10.762 1.00 96.88 86 GLU A C 1
ATOM 702 O O . GLU A 1 86 ? 11.384 11.963 11.878 1.00 96.88 86 GLU A O 1
ATOM 707 N N . PHE A 1 87 ? 10.861 11.222 9.828 1.00 96.38 87 PHE A N 1
ATOM 708 C CA . PHE A 1 87 ? 9.418 11.271 10.037 1.00 96.38 87 PHE A CA 1
ATOM 709 C C . PHE A 1 87 ? 8.966 10.382 11.204 1.00 96.38 87 PHE A C 1
ATOM 711 O O . PHE A 1 87 ? 8.245 10.846 12.085 1.00 96.38 87 PHE A O 1
ATOM 718 N N . MET A 1 88 ? 9.419 9.126 11.257 1.00 94.62 88 MET A N 1
ATOM 719 C CA . MET A 1 88 ? 9.048 8.175 12.313 1.00 94.62 88 MET A CA 1
ATOM 720 C C . MET A 1 88 ? 9.586 8.576 13.693 1.00 94.62 88 MET A C 1
ATOM 722 O O . MET A 1 88 ? 8.981 8.220 14.704 1.00 94.62 88 MET A O 1
ATOM 726 N N . ALA A 1 89 ? 10.676 9.347 13.765 1.00 94.50 89 ALA A N 1
ATOM 727 C CA . ALA A 1 89 ? 11.189 9.867 15.032 1.00 94.50 89 ALA A CA 1
ATOM 728 C C . ALA A 1 89 ? 10.188 10.805 15.738 1.00 94.50 89 ALA A C 1
ATOM 730 O O . ALA A 1 89 ? 10.206 10.892 16.964 1.00 94.50 89 ALA A O 1
ATOM 731 N N . LEU A 1 90 ? 9.268 11.442 14.996 1.00 91.88 90 LEU A N 1
ATOM 732 C CA . LEU A 1 90 ? 8.188 12.264 15.562 1.00 91.88 90 LEU A CA 1
ATOM 733 C C . LEU A 1 90 ? 7.170 11.450 16.371 1.00 91.88 90 LEU A C 1
ATOM 735 O O . LEU A 1 90 ? 6.483 12.010 17.222 1.00 91.88 90 LEU A O 1
ATOM 739 N N . GLY A 1 91 ? 7.039 10.154 16.076 1.00 88.06 91 GLY A N 1
ATOM 740 C CA . GLY A 1 91 ? 6.128 9.242 16.766 1.00 88.06 91 GLY A CA 1
ATOM 741 C C . GLY A 1 91 ? 6.719 8.606 18.024 1.00 88.06 91 GLY A C 1
ATOM 742 O O . GLY A 1 91 ? 6.032 7.829 18.673 1.00 88.06 91 GLY A O 1
ATOM 743 N N . GLU A 1 92 ? 7.986 8.885 18.361 1.00 88.31 92 GLU A N 1
ATOM 744 C CA . GLU A 1 92 ? 8.693 8.291 19.512 1.00 88.31 92 GLU A CA 1
ATOM 745 C C . GLU A 1 92 ? 8.634 6.746 19.560 1.00 88.31 92 GLU A C 1
ATOM 747 O O . GLU A 1 92 ? 8.685 6.135 20.625 1.00 88.31 92 GLU A O 1
ATOM 752 N N . GLY A 1 93 ? 8.562 6.100 18.391 1.00 80.56 93 GLY A N 1
ATOM 753 C CA . GLY A 1 93 ? 8.461 4.641 18.259 1.00 80.56 93 GLY A CA 1
ATOM 754 C C . GLY A 1 93 ? 7.039 4.108 18.061 1.00 80.56 93 GLY A C 1
ATOM 755 O O . GLY A 1 93 ? 6.886 2.922 17.773 1.00 80.56 93 GLY A O 1
ATOM 756 N N . GLU A 1 94 ? 6.023 4.966 18.138 1.00 90.94 94 GLU A N 1
ATOM 757 C CA . GLU A 1 94 ? 4.625 4.635 17.855 1.00 90.94 94 GLU A CA 1
ATOM 758 C C . GLU A 1 94 ? 4.202 5.086 16.441 1.00 90.94 94 GLU A C 1
ATOM 760 O O . GLU A 1 94 ? 4.804 6.003 15.866 1.00 90.94 94 GLU A O 1
ATOM 765 N N . PRO A 1 95 ? 3.154 4.475 15.853 1.00 93.62 95 PRO A N 1
ATOM 766 C CA . PRO A 1 95 ? 2.596 4.928 14.581 1.00 93.62 95 PRO A CA 1
ATOM 767 C C . PRO A 1 95 ? 2.056 6.364 14.641 1.00 93.62 95 PRO A C 1
ATOM 769 O O . PRO A 1 95 ? 1.488 6.809 15.642 1.00 93.62 95 PRO A O 1
ATOM 772 N N . ILE A 1 96 ? 2.155 7.099 13.531 1.00 96.00 96 ILE A N 1
ATOM 773 C CA . ILE A 1 96 ? 1.741 8.506 13.494 1.00 96.00 96 ILE A CA 1
ATOM 774 C C . ILE A 1 96 ? 0.284 8.631 13.039 1.00 96.00 96 ILE A C 1
ATOM 776 O O . ILE A 1 96 ? -0.084 8.323 11.905 1.00 96.00 96 ILE A O 1
ATOM 780 N N . HIS A 1 97 ? -0.589 9.152 13.903 1.00 94.88 97 HIS A N 1
ATOM 781 C CA . HIS A 1 97 ? -2.034 9.238 13.630 1.00 94.88 97 HIS A CA 1
ATOM 782 C C . HIS A 1 97 ? -2.553 10.613 13.181 1.00 94.88 97 HIS A C 1
ATOM 784 O O . HIS A 1 97 ? -3.746 10.775 12.930 1.00 94.88 97 HIS A O 1
ATOM 790 N N . VAL A 1 98 ? -1.675 11.606 13.028 1.00 94.69 98 VAL A N 1
ATOM 791 C CA . VAL A 1 98 ? -2.072 12.991 12.733 1.00 94.69 98 VAL A CA 1
ATOM 792 C C . VAL A 1 98 ? -2.517 13.152 11.274 1.00 94.69 98 VAL A C 1
ATOM 794 O O . VAL A 1 98 ? -1.772 12.843 10.350 1.00 94.69 98 VAL A O 1
ATOM 797 N N . THR A 1 99 ? -3.708 13.713 11.039 1.00 96.00 99 THR A N 1
ATOM 798 C CA . THR A 1 99 ? -4.304 13.847 9.693 1.00 96.00 99 THR A CA 1
ATOM 799 C C . THR A 1 99 ? -3.413 14.586 8.691 1.00 96.00 99 THR A C 1
ATOM 801 O O . THR A 1 99 ? -3.304 14.168 7.542 1.00 96.00 99 THR A O 1
ATOM 804 N N . LEU A 1 100 ? -2.740 15.667 9.099 1.00 97.19 100 LEU A N 1
ATOM 805 C CA . LEU A 1 100 ? -1.870 16.425 8.189 1.00 97.19 100 LEU A CA 1
ATOM 806 C C . LEU A 1 100 ? -0.564 15.688 7.851 1.00 97.19 100 LEU A C 1
ATOM 808 O O . LEU A 1 100 ? 0.058 15.998 6.836 1.00 97.19 100 LEU A O 1
ATOM 812 N N . ALA A 1 101 ? -0.182 14.669 8.629 1.00 97.00 101 ALA A N 1
ATOM 813 C CA . ALA A 1 101 ? 1.018 13.872 8.375 1.00 97.00 101 ALA A CA 1
ATOM 814 C C . ALA A 1 101 ? 0.926 13.057 7.072 1.00 97.00 101 ALA A C 1
ATOM 816 O O . ALA A 1 101 ? 1.950 12.713 6.488 1.00 97.00 101 ALA A O 1
ATOM 817 N N . TYR A 1 102 ? -0.284 12.848 6.535 1.00 98.12 102 TYR A N 1
ATOM 818 C CA . TYR A 1 102 ? -0.480 12.303 5.188 1.00 98.12 102 TYR A CA 1
ATOM 819 C C . TYR A 1 102 ? 0.249 13.101 4.104 1.00 98.12 102 TYR A C 1
ATOM 821 O O . TYR A 1 102 ? 0.649 12.528 3.092 1.00 98.12 102 TYR A O 1
ATOM 829 N N . HIS A 1 103 ? 0.396 14.418 4.267 1.00 98.31 103 HIS A N 1
ATOM 830 C CA . HIS A 1 103 ? 1.104 15.241 3.289 1.00 98.31 103 HIS A CA 1
ATOM 831 C C . HIS A 1 103 ? 2.608 14.978 3.312 1.00 98.31 103 HIS A C 1
ATOM 833 O O . HIS A 1 103 ? 3.198 14.859 2.245 1.00 98.31 103 HIS A O 1
ATOM 839 N N . TRP A 1 104 ? 3.198 14.805 4.495 1.00 97.88 104 TRP A N 1
ATOM 840 C CA . TRP A 1 104 ? 4.611 14.452 4.624 1.00 97.88 104 TRP A CA 1
ATOM 841 C C . TRP A 1 104 ? 4.870 13.033 4.120 1.00 97.88 104 TRP A C 1
ATOM 843 O O . TRP A 1 104 ? 5.698 12.846 3.233 1.00 97.88 104 TRP A O 1
ATOM 853 N N . ALA A 1 105 ? 4.085 12.051 4.573 1.00 98.19 105 ALA A N 1
ATOM 854 C CA . ALA A 1 105 ? 4.195 10.673 4.097 1.00 98.19 105 ALA A CA 1
ATOM 855 C C . ALA A 1 105 ? 4.099 10.580 2.561 1.00 98.19 105 ALA A C 1
ATOM 857 O O . ALA A 1 105 ? 4.852 9.844 1.932 1.00 98.19 105 ALA A O 1
ATOM 858 N N . ARG A 1 106 ? 3.240 11.396 1.932 1.00 98.56 106 ARG A N 1
ATOM 859 C CA . ARG A 1 106 ? 3.153 11.492 0.466 1.00 98.56 106 ARG A CA 1
ATOM 860 C C . ARG A 1 106 ? 4.438 12.015 -0.186 1.00 98.56 106 ARG A C 1
ATOM 862 O O . ARG A 1 106 ? 4.777 11.553 -1.268 1.00 98.56 106 ARG A O 1
ATOM 869 N N . MET A 1 107 ? 5.141 12.963 0.435 1.00 98.69 107 MET A N 1
ATOM 870 C CA . MET A 1 107 ? 6.429 13.449 -0.079 1.00 98.69 107 MET A CA 1
ATOM 871 C C . MET A 1 107 ? 7.514 12.371 0.005 1.00 98.69 107 MET A C 1
ATOM 873 O O . MET A 1 107 ? 8.308 12.249 -0.924 1.00 98.69 107 MET A O 1
ATOM 877 N N . ILE A 1 108 ? 7.498 11.551 1.060 1.00 98.56 108 ILE A N 1
ATOM 878 C CA . ILE A 1 108 ? 8.403 10.400 1.202 1.00 98.56 108 ILE A CA 1
ATOM 879 C C . ILE A 1 108 ? 8.131 9.374 0.095 1.00 98.56 108 ILE A C 1
ATOM 881 O O . ILE A 1 108 ? 9.057 8.938 -0.583 1.00 98.56 108 ILE A O 1
ATOM 885 N N . GLU A 1 109 ? 6.863 9.033 -0.158 1.00 98.44 109 GLU A N 1
ATOM 886 C CA . GLU A 1 109 ? 6.505 8.112 -1.248 1.00 98.44 109 GLU A CA 1
ATOM 887 C C . GLU A 1 109 ? 6.829 8.667 -2.637 1.00 98.44 109 GLU A C 1
ATOM 889 O O . GLU A 1 109 ? 7.231 7.913 -3.525 1.00 98.44 109 GLU A O 1
ATOM 894 N N . LEU A 1 110 ? 6.682 9.981 -2.836 1.00 98.62 110 LEU A N 1
ATOM 895 C CA . LEU A 1 110 ? 7.090 10.644 -4.071 1.00 98.62 110 LEU A CA 1
ATOM 896 C C . LEU A 1 110 ? 8.602 10.511 -4.285 1.00 98.62 110 LEU A C 1
ATOM 898 O O . LEU A 1 110 ? 9.024 10.138 -5.378 1.00 98.62 110 LEU A O 1
ATOM 902 N N . LEU A 1 111 ? 9.405 10.776 -3.251 1.00 98.75 111 LEU A N 1
ATOM 903 C CA . LEU A 1 111 ? 10.857 10.614 -3.301 1.00 98.75 111 LEU A CA 1
ATOM 904 C C . LEU A 1 111 ? 11.240 9.159 -3.598 1.00 98.75 111 LEU A C 1
ATOM 906 O O . LEU A 1 111 ? 12.006 8.916 -4.528 1.00 98.75 111 LEU A O 1
ATOM 910 N N . HIS A 1 112 ? 10.625 8.204 -2.894 1.00 98.56 112 HIS A N 1
ATOM 911 C CA . HIS A 1 112 ? 10.820 6.776 -3.140 1.00 98.56 112 HIS A CA 1
ATOM 912 C C . HIS A 1 112 ? 10.513 6.401 -4.593 1.00 98.56 112 HIS A C 1
ATOM 914 O O . HIS A 1 112 ? 11.301 5.719 -5.243 1.00 98.56 112 HIS A O 1
ATOM 920 N N . SER A 1 113 ? 9.392 6.890 -5.128 1.00 98.44 113 SER A N 1
ATOM 921 C CA . SER A 1 113 ? 8.980 6.615 -6.506 1.00 98.44 113 SER A CA 1
ATOM 922 C C . SER A 1 113 ? 9.973 7.184 -7.521 1.00 98.44 113 SER A C 1
ATOM 924 O O . SER A 1 113 ? 10.271 6.530 -8.516 1.00 98.44 113 SER A O 1
ATOM 926 N N . ILE A 1 114 ? 10.520 8.379 -7.277 1.00 98.50 114 ILE A N 1
ATOM 927 C CA . ILE A 1 114 ? 11.536 8.996 -8.143 1.00 98.50 114 ILE A CA 1
ATOM 928 C C . ILE A 1 114 ? 12.836 8.182 -8.130 1.00 98.50 114 ILE A C 1
ATOM 930 O O . ILE A 1 114 ? 13.404 7.922 -9.192 1.00 98.50 114 ILE A O 1
ATOM 934 N N . GLU A 1 115 ? 13.301 7.762 -6.950 1.00 98.44 115 GLU A N 1
ATOM 935 C CA . GLU A 1 115 ? 14.483 6.904 -6.823 1.00 98.44 115 GLU A CA 1
ATOM 936 C C . GLU A 1 115 ? 14.264 5.548 -7.511 1.00 98.44 115 GLU A C 1
ATOM 938 O O . GLU A 1 115 ? 15.096 5.125 -8.311 1.00 98.44 115 GLU A O 1
ATOM 943 N N . ALA A 1 116 ? 13.108 4.915 -7.294 1.00 97.56 116 ALA A N 1
ATOM 944 C CA . ALA A 1 116 ? 12.767 3.638 -7.914 1.00 97.56 116 ALA A CA 1
ATOM 945 C C . ALA A 1 116 ? 12.687 3.735 -9.447 1.00 97.56 116 ALA A C 1
ATOM 947 O O . ALA A 1 116 ? 13.162 2.840 -10.141 1.00 97.56 116 ALA A O 1
ATOM 948 N N . ILE A 1 117 ? 12.142 4.829 -9.996 1.00 98.12 117 ILE A N 1
ATOM 949 C CA . ILE A 1 117 ? 12.141 5.074 -11.448 1.00 98.12 117 ILE A CA 1
ATOM 950 C C . ILE A 1 117 ? 13.573 5.143 -11.981 1.00 98.12 117 ILE A C 1
ATOM 952 O O . ILE A 1 117 ? 13.865 4.537 -13.009 1.00 98.12 117 ILE A O 1
ATOM 956 N N . LYS A 1 118 ? 14.473 5.864 -11.301 1.00 98.00 118 LYS A N 1
ATOM 957 C CA . LYS A 1 118 ? 15.885 5.935 -11.699 1.00 98.00 118 LYS A CA 1
ATOM 958 C C . LYS A 1 118 ? 16.517 4.543 -11.717 1.00 98.00 118 LYS A C 1
ATOM 960 O O . LYS A 1 118 ? 17.186 4.218 -12.692 1.00 98.00 118 LYS A O 1
ATOM 965 N N . ASP A 1 119 ? 16.308 3.750 -10.672 1.00 96.31 119 ASP A N 1
ATOM 966 C CA . ASP A 1 119 ? 16.893 2.411 -10.572 1.00 96.31 119 ASP A CA 1
ATOM 967 C C . ASP A 1 119 ? 16.346 1.478 -11.665 1.00 96.31 119 ASP A C 1
ATOM 969 O O . ASP A 1 119 ? 17.124 0.797 -12.327 1.00 96.31 119 ASP A O 1
ATOM 973 N N . LEU A 1 120 ? 15.036 1.523 -11.937 1.00 96.75 120 LEU A N 1
ATOM 974 C CA . LEU A 1 120 ? 14.406 0.756 -13.021 1.00 96.75 120 LEU A CA 1
ATOM 975 C C . LEU A 1 120 ? 14.903 1.169 -14.412 1.00 96.75 120 LEU A C 1
ATOM 977 O O . LEU A 1 120 ? 15.053 0.320 -15.282 1.00 96.75 120 LEU A O 1
ATOM 981 N N . LEU A 1 121 ? 15.187 2.454 -14.642 1.00 97.31 121 LEU A N 1
ATOM 982 C CA . LEU A 1 121 ? 15.747 2.927 -15.917 1.00 97.31 121 LEU A CA 1
ATOM 983 C C . LEU A 1 121 ? 17.191 2.459 -16.156 1.00 97.31 121 LEU A C 1
ATOM 985 O O . LEU A 1 121 ? 17.673 2.536 -17.287 1.00 97.31 121 LEU A O 1
ATOM 989 N N . LEU A 1 122 ? 17.891 2.019 -15.108 1.00 95.88 122 LEU A N 1
ATOM 990 C CA . LEU A 1 122 ? 19.240 1.457 -15.192 1.00 95.88 122 LEU A CA 1
ATOM 991 C C . LEU A 1 122 ? 19.236 -0.073 -15.318 1.00 95.88 122 LEU A C 1
ATOM 993 O O . LEU A 1 122 ? 20.294 -0.655 -15.562 1.00 95.88 122 LEU A O 1
ATOM 997 N N . ASP A 1 123 ? 18.078 -0.714 -15.165 1.00 96.75 123 ASP A N 1
ATOM 998 C CA . ASP A 1 123 ? 17.915 -2.151 -15.350 1.00 96.75 123 ASP A CA 1
ATOM 999 C C .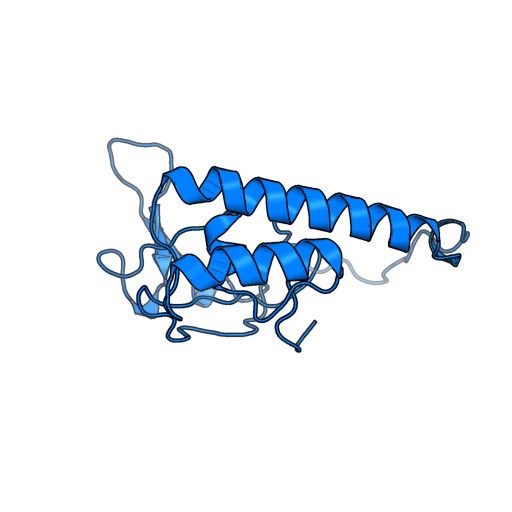 ASP A 1 123 ? 17.885 -2.481 -16.854 1.00 96.75 123 ASP A C 1
ATOM 1001 O O . ASP A 1 123 ? 17.003 -1.990 -17.559 1.00 96.75 123 ASP A O 1
ATOM 1005 N N . PRO A 1 124 ? 18.825 -3.279 -17.396 1.00 95.69 124 PRO A N 1
ATOM 1006 C CA . PRO A 1 124 ? 18.824 -3.621 -18.817 1.00 95.69 124 PRO A CA 1
ATOM 1007 C C . PRO A 1 124 ? 17.566 -4.384 -19.262 1.00 95.69 124 PRO A C 1
ATOM 1009 O O . PRO A 1 124 ? 17.208 -4.290 -20.439 1.00 95.69 124 PRO A O 1
ATOM 1012 N N . ASP A 1 125 ? 16.874 -5.086 -18.357 1.00 95.56 125 ASP A N 1
ATOM 1013 C CA . ASP A 1 125 ? 15.688 -5.879 -18.695 1.00 95.56 125 ASP A CA 1
ATOM 1014 C C . ASP A 1 125 ? 14.519 -4.997 -19.172 1.00 95.56 125 ASP A C 1
ATOM 1016 O O . ASP A 1 125 ? 13.696 -5.449 -19.970 1.00 95.56 125 ASP A O 1
ATOM 1020 N N . ILE A 1 126 ? 14.473 -3.709 -18.789 1.00 95.69 126 ILE A N 1
ATOM 1021 C CA . ILE A 1 126 ? 13.448 -2.761 -19.270 1.00 95.69 126 ILE A CA 1
ATOM 1022 C C . ILE A 1 126 ? 13.529 -2.514 -20.788 1.00 95.69 126 ILE A C 1
ATOM 1024 O O . ILE A 1 126 ? 12.547 -2.094 -21.402 1.00 95.69 126 ILE A O 1
ATOM 1028 N N . PHE A 1 127 ? 14.690 -2.778 -21.398 1.00 94.38 127 PHE A N 1
ATOM 1029 C CA . PHE A 1 127 ? 14.928 -2.658 -22.839 1.00 94.38 127 PHE A CA 1
ATOM 1030 C C . PHE A 1 127 ? 14.906 -4.012 -23.564 1.00 94.38 127 PHE A C 1
ATOM 1032 O O . PHE A 1 127 ? 15.212 -4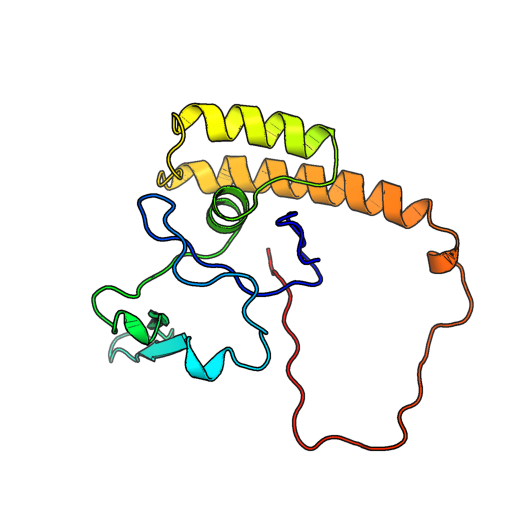.062 -24.755 1.00 94.38 127 PHE A O 1
ATOM 1039 N N . GLY A 1 128 ? 14.592 -5.103 -22.861 1.00 94.75 128 GLY A N 1
ATOM 1040 C CA . GLY A 1 128 ? 14.519 -6.441 -23.436 1.00 94.75 128 GLY A CA 1
ATOM 1041 C C . GLY A 1 128 ? 13.307 -6.648 -24.350 1.00 94.75 128 GLY A C 1
ATOM 1042 O O . GLY A 1 128 ? 12.323 -5.912 -24.309 1.00 94.75 128 GLY A O 1
ATOM 1043 N N . ASP A 1 129 ? 13.360 -7.710 -25.156 1.00 96.44 129 ASP A N 1
ATOM 1044 C CA . ASP A 1 129 ? 12.292 -8.077 -26.099 1.00 96.44 129 ASP A CA 1
ATOM 1045 C C . ASP A 1 129 ? 11.304 -9.123 -25.525 1.00 96.44 129 ASP A C 1
ATOM 1047 O O . ASP A 1 12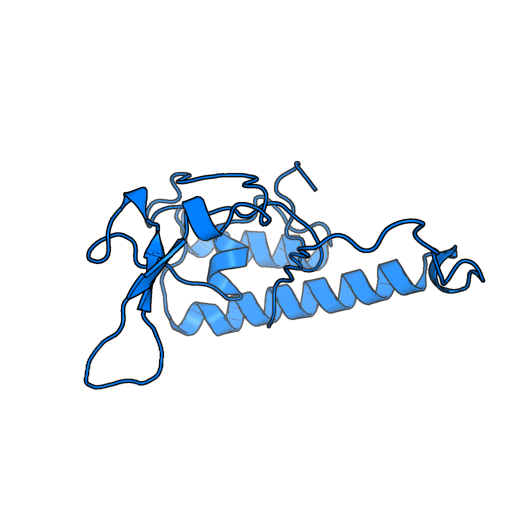9 ? 10.308 -9.480 -26.164 1.00 96.44 129 ASP A O 1
ATOM 1051 N N . GLU A 1 130 ? 11.543 -9.621 -24.305 1.00 94.56 130 GLU A N 1
ATOM 1052 C CA . GLU A 1 130 ? 10.709 -10.623 -23.622 1.00 94.56 130 GLU A CA 1
ATOM 1053 C C . GLU A 1 130 ? 9.479 -9.990 -22.940 1.00 94.56 130 GLU A C 1
ATOM 1055 O O . GLU A 1 130 ? 9.355 -9.944 -21.721 1.00 94.56 130 GLU A O 1
ATOM 1060 N N . LEU A 1 131 ? 8.538 -9.486 -23.744 1.00 94.19 131 LEU A N 1
ATOM 1061 C CA . LEU A 1 131 ? 7.430 -8.647 -23.252 1.00 94.19 131 LEU A CA 1
ATOM 1062 C C . LEU A 1 131 ? 6.112 -9.391 -22.989 1.00 94.19 131 LEU A C 1
ATOM 1064 O O . LEU A 1 131 ? 5.220 -8.866 -22.322 1.00 94.19 131 LEU A O 1
ATOM 1068 N N . VAL A 1 132 ? 5.931 -10.583 -23.565 1.00 93.38 132 VAL A N 1
ATOM 1069 C CA . VAL A 1 132 ? 4.636 -11.282 -23.562 1.00 93.38 132 VAL A CA 1
ATOM 1070 C C . VAL A 1 132 ? 4.806 -12.746 -23.185 1.00 93.38 132 VAL A C 1
ATOM 1072 O O . VAL A 1 132 ? 5.353 -13.539 -23.948 1.00 93.38 132 VAL A O 1
ATOM 1075 N N . ALA A 1 133 ? 4.225 -13.130 -22.050 1.00 90.50 133 ALA A N 1
ATOM 1076 C CA . ALA A 1 133 ? 4.023 -14.527 -21.689 1.00 90.50 133 ALA A CA 1
ATOM 1077 C C . ALA A 1 133 ? 2.671 -15.030 -22.227 1.00 90.50 133 ALA A C 1
ATOM 1079 O O . ALA A 1 133 ? 1.650 -14.347 -22.123 1.00 90.50 133 ALA A O 1
ATOM 1080 N N . LYS A 1 134 ? 2.643 -16.244 -22.789 1.00 88.88 134 LYS A N 1
ATOM 1081 C CA . LYS A 1 134 ? 1.408 -16.921 -23.219 1.00 88.88 134 LYS A CA 1
ATOM 1082 C C . LYS A 1 134 ? 1.077 -18.039 -22.234 1.00 88.88 134 LYS A C 1
ATOM 1084 O O . LYS A 1 134 ? 1.897 -18.922 -22.017 1.00 88.88 134 LYS A O 1
ATOM 1089 N N . GLY A 1 135 ? -0.118 -17.997 -21.650 1.00 84.88 135 GLY A N 1
ATOM 1090 C CA . GLY A 1 135 ? -0.631 -19.065 -20.789 1.00 84.88 135 GLY A CA 1
ATOM 1091 C C . GLY A 1 135 ? -1.421 -20.114 -21.574 1.00 84.88 135 GLY A C 1
ATOM 1092 O O . GLY A 1 135 ? -2.023 -19.802 -22.599 1.00 84.88 135 GLY A O 1
ATOM 1093 N N . GLU A 1 136 ? -1.446 -21.350 -21.075 1.00 82.69 136 GLU A N 1
ATOM 1094 C CA . GLU A 1 136 ? -2.170 -22.471 -21.701 1.00 82.69 136 GLU A CA 1
ATOM 1095 C C . GLU A 1 136 ? -3.642 -22.571 -21.262 1.00 82.69 136 GLU A C 1
ATOM 1097 O O . GLU A 1 136 ? -4.459 -23.186 -21.943 1.00 82.69 136 GLU A O 1
ATOM 1102 N N . VAL A 1 137 ? -4.001 -21.964 -20.124 1.00 81.44 137 VAL A N 1
ATOM 1103 C CA . VAL A 1 137 ? -5.320 -22.103 -19.491 1.00 81.44 137 VAL A CA 1
ATOM 1104 C C . VAL A 1 137 ? -5.836 -20.739 -19.050 1.00 81.44 137 VAL A C 1
ATOM 1106 O O . VAL A 1 137 ? -5.106 -19.963 -18.438 1.00 81.44 137 VAL A O 1
ATOM 1109 N N . THR A 1 138 ? -7.113 -20.457 -19.312 1.00 77.81 138 THR A N 1
ATOM 1110 C CA . THR A 1 138 ? -7.815 -19.300 -18.744 1.00 77.81 138 THR A CA 1
ATOM 1111 C C . THR A 1 138 ? -8.395 -19.691 -17.381 1.00 77.81 138 THR A C 1
ATOM 1113 O O . THR A 1 138 ? -9.379 -20.439 -17.338 1.00 77.81 138 THR A O 1
ATOM 1116 N N . PRO A 1 139 ? -7.811 -19.248 -16.252 1.00 82.44 139 PRO A N 1
ATOM 1117 C CA . PRO A 1 139 ? -8.401 -19.502 -14.946 1.00 82.44 139 PRO A CA 1
ATOM 1118 C C . PRO A 1 139 ? -9.770 -18.818 -14.847 1.00 82.44 139 PRO A C 1
ATOM 1120 O O . PRO A 1 139 ? -10.013 -17.774 -15.449 1.00 82.44 139 PRO A O 1
ATOM 1123 N N . ARG A 1 140 ? -10.686 -19.412 -14.074 1.00 90.62 140 ARG A N 1
ATOM 1124 C CA . ARG A 1 140 ? -12.035 -18.853 -13.860 1.00 90.62 140 ARG A CA 1
ATOM 1125 C C . ARG A 1 140 ? -12.041 -17.616 -12.955 1.00 90.62 140 ARG A C 1
ATOM 1127 O O . ARG A 1 140 ? -13.054 -16.928 -12.897 1.00 90.62 140 ARG A O 1
ATOM 1134 N N . GLU A 1 141 ? -10.945 -17.370 -12.244 1.00 91.81 141 GLU A N 1
ATOM 1135 C CA . GLU A 1 141 ? -10.774 -16.280 -11.286 1.00 91.81 141 GLU A CA 1
ATOM 1136 C C . GLU A 1 141 ? -9.360 -15.700 -11.411 1.00 91.81 141 GLU A C 1
ATOM 1138 O O . GLU A 1 141 ? -8.393 -16.438 -11.613 1.00 91.81 141 GLU A O 1
ATOM 1143 N N . GLY A 1 142 ? -9.250 -14.378 -11.280 1.00 92.38 142 GLY A N 1
ATOM 1144 C CA . GLY A 1 142 ? -7.987 -13.653 -11.229 1.00 92.38 142 GLY A CA 1
ATOM 1145 C C . GLY A 1 142 ? -8.096 -12.495 -10.245 1.00 92.38 142 GLY A C 1
ATOM 1146 O O . GLY A 1 142 ? -9.067 -11.742 -10.280 1.00 92.38 142 GLY A O 1
ATOM 1147 N N . ILE A 1 143 ? -7.110 -12.370 -9.358 1.00 95.50 143 ILE A N 1
ATOM 1148 C CA . ILE A 1 143 ? -7.045 -11.312 -8.348 1.00 95.50 143 ILE A CA 1
ATOM 1149 C C . ILE A 1 143 ? -5.720 -10.580 -8.538 1.00 95.50 143 ILE A C 1
ATOM 1151 O O . ILE A 1 143 ? -4.656 -11.189 -8.424 1.00 95.50 143 ILE A O 1
ATOM 1155 N N . GLY A 1 144 ? -5.803 -9.284 -8.831 1.00 95.50 144 GLY A N 1
ATOM 1156 C CA . GLY A 1 144 ? -4.669 -8.370 -8.907 1.00 95.50 144 GLY A CA 1
ATOM 1157 C C . GLY A 1 144 ? -4.828 -7.268 -7.868 1.00 95.50 144 GLY A C 1
ATOM 1158 O O . GLY A 1 144 ? -5.925 -6.740 -7.693 1.00 95.50 144 GLY A O 1
ATOM 1159 N N . VAL A 1 145 ? -3.742 -6.949 -7.172 1.00 97.19 145 VAL A N 1
ATOM 1160 C CA . VAL A 1 145 ? -3.688 -5.888 -6.163 1.00 97.19 145 VAL A CA 1
ATOM 1161 C C . VAL A 1 145 ? -2.432 -5.066 -6.405 1.00 97.19 145 VAL A C 1
ATOM 1163 O O . VAL A 1 145 ? -1.393 -5.621 -6.750 1.00 97.19 145 VAL A O 1
ATOM 1166 N N . ILE A 1 146 ? -2.564 -3.755 -6.243 1.00 97.50 146 ILE A N 1
ATOM 1167 C CA . ILE A 1 146 ? -1.489 -2.770 -6.314 1.00 97.50 146 ILE A CA 1
ATOM 1168 C C . ILE A 1 146 ? -1.791 -1.665 -5.298 1.00 97.50 146 ILE A C 1
ATOM 1170 O O . ILE A 1 146 ? -2.963 -1.409 -4.999 1.00 97.50 146 ILE A O 1
ATOM 1174 N N . GLU A 1 147 ? -0.763 -1.003 -4.779 1.00 97.62 147 GLU A N 1
ATOM 1175 C CA . GLU A 1 147 ? -0.934 0.158 -3.908 1.00 97.62 147 GLU A CA 1
ATOM 1176 C C . GLU A 1 147 ? -1.147 1.417 -4.752 1.00 97.62 147 GLU A C 1
ATOM 1178 O O . GLU A 1 147 ? -0.210 2.009 -5.286 1.00 97.62 147 GLU A O 1
ATOM 1183 N N . ALA A 1 148 ? -2.405 1.833 -4.887 1.00 97.25 148 ALA A N 1
ATOM 1184 C CA . ALA A 1 148 ? -2.736 3.083 -5.561 1.00 97.25 148 ALA A CA 1
ATOM 1185 C C . ALA A 1 148 ? -2.330 4.321 -4.712 1.00 97.25 148 ALA A C 1
ATOM 1187 O O . ALA A 1 148 ? -2.305 4.228 -3.474 1.00 97.25 148 ALA A O 1
ATOM 1188 N N . PRO A 1 149 ? -2.025 5.472 -5.354 1.00 91.75 149 PRO A N 1
ATOM 1189 C CA . PRO A 1 149 ? -1.728 6.739 -4.672 1.00 91.75 149 PRO A CA 1
ATOM 1190 C C . PRO A 1 149 ? -2.868 7.294 -3.805 1.00 91.75 149 PRO A C 1
ATOM 1192 O O . PRO A 1 149 ? -4.043 7.204 -4.229 1.00 91.75 149 PRO A O 1
#

Sequence (149 aa):
RADGALDLYHGGLRAKNEQGGIIFDHLDYRRYAQVLREQVKPWSYMKFPFINSLGPDKGWYRVGPLARIDNCDFIATPLAEEERKEFMALGEGEPIHVTLAYHWARMIELLHSIEAIKDLLLDPDIFGDELVAKGEVTPREGIGVIEAP

pLDDT: mean 95.4, std 4.58, range [65.5, 98.75]

Radius of gyration: 17.88 Å; chains: 1; bounding box: 48×39×46 Å